Protein AF-G3HGJ2-F1 (afdb_monomer_lite)

Radius of gyration: 21.35 Å; chains: 1; bounding box: 32×54×54 Å

Sequence (85 aa):
MFLARVLVGDFVRGSAAFVRPPAKEGQSNAFYDSCVNSMSDPTIFVVFEKHQIYPEYLIQYSTSSKPPAAPSIFVALGSLFTGRQ

Organism: Cricetulus griseus (NCBI:txid10029)

Secondary structure (DSSP, 8-state):
-EEEEE---SEEE--TT-SSPPBPTT-TT-B-SEEES-SSS---EEE--GGGEEEEEE----S-SSPPP---TTHHHHTTSS---

Structure (mmCIF, N/CA/C/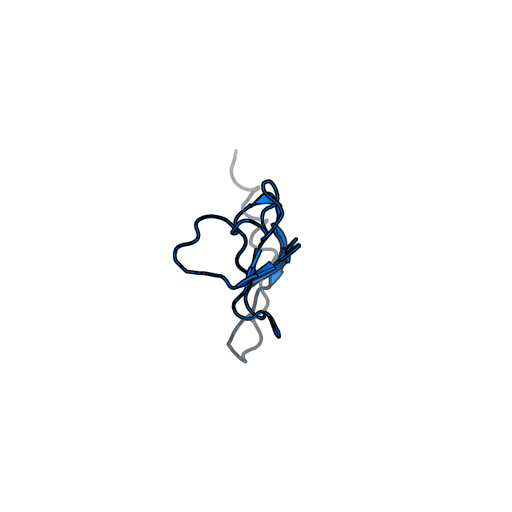O backbone):
data_AF-G3HGJ2-F1
#
_entry.id   AF-G3HGJ2-F1
#
loop_
_atom_site.group_PDB
_atom_site.id
_atom_site.type_symbol
_atom_site.label_atom_id
_atom_site.label_alt_id
_atom_site.label_comp_id
_atom_site.label_asym_id
_atom_site.label_entity_id
_atom_site.label_seq_id
_atom_site.pdbx_PDB_ins_code
_atom_site.Cartn_x
_atom_site.Cartn_y
_atom_site.Cartn_z
_atom_site.occupancy
_atom_site.B_iso_or_equiv
_atom_site.auth_seq_id
_atom_site.auth_comp_id
_atom_site.auth_asym_id
_atom_site.auth_atom_id
_atom_site.pdbx_PDB_model_num
ATOM 1 N N . MET A 1 1 ? -5.242 3.030 14.939 1.00 96.06 1 MET A N 1
ATOM 2 C CA . MET A 1 1 ? -5.194 2.391 13.603 1.00 96.06 1 MET A CA 1
ATOM 3 C C . MET A 1 1 ? -5.778 3.363 12.593 1.00 96.06 1 MET A C 1
ATOM 5 O O . MET A 1 1 ? -6.765 3.998 12.929 1.00 96.06 1 MET A O 1
ATOM 9 N N . PHE A 1 2 ? -5.195 3.515 11.404 1.00 97.31 2 PHE A N 1
ATOM 10 C CA . PHE A 1 2 ? -5.826 4.280 10.323 1.00 97.31 2 PHE A CA 1
ATOM 11 C C . PHE A 1 2 ? -6.550 3.334 9.372 1.00 97.31 2 PHE A C 1
ATOM 13 O O . PHE A 1 2 ? -6.029 2.265 9.061 1.00 97.31 2 PHE A O 1
ATOM 20 N N . LEU A 1 3 ? -7.721 3.753 8.905 1.00 97.75 3 LEU A N 1
ATOM 21 C CA . LEU A 1 3 ? -8.346 3.196 7.715 1.00 97.75 3 LEU A CA 1
ATOM 22 C C . LEU A 1 3 ? -8.169 4.233 6.608 1.00 97.75 3 LEU A C 1
ATOM 24 O O . LEU A 1 3 ? -8.664 5.355 6.712 1.00 97.75 3 LEU A O 1
ATOM 28 N N . ALA A 1 4 ? -7.389 3.875 5.595 1.00 97.88 4 ALA A N 1
ATOM 29 C CA . ALA A 1 4 ? -7.026 4.764 4.505 1.00 97.88 4 ALA A CA 1
ATOM 30 C C . ALA A 1 4 ? -7.577 4.239 3.183 1.00 97.88 4 ALA A C 1
ATOM 32 O O . ALA A 1 4 ? -7.648 3.028 2.962 1.00 97.88 4 ALA A O 1
ATOM 33 N N . ARG A 1 5 ? -7.901 5.164 2.283 1.00 98.00 5 ARG A N 1
ATOM 34 C CA . ARG A 1 5 ? -8.136 4.857 0.874 1.00 98.00 5 ARG A CA 1
ATOM 35 C C . ARG A 1 5 ? -6.799 4.918 0.159 1.00 98.00 5 ARG A C 1
ATOM 37 O O . ARG A 1 5 ? -6.093 5.921 0.247 1.00 98.00 5 ARG A O 1
ATOM 44 N N . VAL A 1 6 ? -6.449 3.834 -0.518 1.00 98.06 6 VAL A N 1
ATOM 45 C CA . VAL A 1 6 ? -5.149 3.675 -1.168 1.00 98.06 6 VAL A CA 1
ATOM 46 C C . VAL A 1 6 ? -5.369 3.316 -2.630 1.00 98.06 6 VAL A C 1
ATOM 48 O O . VAL A 1 6 ? -6.075 2.357 -2.941 1.00 98.06 6 VAL A O 1
ATOM 51 N N . LEU A 1 7 ? -4.765 4.088 -3.529 1.00 98.00 7 LEU A N 1
ATOM 52 C CA . LEU A 1 7 ? -4.760 3.828 -4.966 1.00 98.00 7 LEU A CA 1
ATOM 53 C C . LEU A 1 7 ? -3.696 2.770 -5.284 1.00 98.00 7 LEU A C 1
ATOM 55 O O . LEU A 1 7 ? -2.564 3.103 -5.618 1.00 98.00 7 LEU A O 1
ATOM 59 N N . VAL A 1 8 ? -4.055 1.493 -5.137 1.00 96.94 8 VAL A N 1
ATOM 60 C CA . VAL A 1 8 ? -3.116 0.371 -5.330 1.00 96.94 8 VAL A CA 1
ATOM 61 C C . VAL A 1 8 ? -2.725 0.138 -6.791 1.00 96.94 8 VAL A C 1
ATOM 63 O O . VAL A 1 8 ? -1.629 -0.358 -7.036 1.00 96.94 8 VAL A O 1
ATOM 66 N N . GLY A 1 9 ? -3.588 0.517 -7.739 1.00 95.62 9 GLY A N 1
ATOM 67 C CA . GLY A 1 9 ? -3.342 0.375 -9.177 1.00 95.62 9 GLY A CA 1
ATOM 68 C C . GLY A 1 9 ? -2.938 -1.044 -9.584 1.00 95.62 9 GLY A C 1
ATOM 69 O O . GLY A 1 9 ? -3.410 -2.024 -8.999 1.00 95.62 9 GLY A O 1
ATOM 70 N N . ASP A 1 10 ? -2.049 -1.140 -10.570 1.00 95.44 10 ASP A N 1
ATOM 71 C CA . ASP A 1 10 ? -1.458 -2.411 -10.973 1.00 95.44 10 ASP A CA 1
ATOM 72 C C . ASP A 1 10 ? -0.334 -2.790 -10.008 1.00 95.44 10 ASP A C 1
ATOM 74 O O . ASP A 1 10 ? 0.615 -2.029 -9.797 1.00 95.44 10 ASP A O 1
ATOM 78 N N . PHE A 1 11 ? -0.404 -3.998 -9.458 1.00 96.31 11 PHE A N 1
ATOM 79 C CA . PHE A 1 11 ? 0.537 -4.468 -8.449 1.00 96.31 11 PHE A CA 1
ATOM 80 C C . PHE A 1 11 ? 1.377 -5.657 -8.908 1.00 96.31 11 PHE A C 1
ATOM 82 O O . PHE A 1 11 ? 1.005 -6.426 -9.794 1.00 96.31 11 PHE A O 1
ATOM 89 N N . VAL A 1 12 ? 2.524 -5.822 -8.255 1.00 96.88 12 VAL A N 1
ATOM 90 C CA . VAL A 1 12 ? 3.493 -6.891 -8.524 1.00 96.88 12 VAL A CA 1
ATOM 91 C C . VAL A 1 12 ? 4.141 -7.371 -7.230 1.00 96.88 12 VAL A C 1
ATOM 93 O O . VAL A 1 12 ? 4.133 -6.668 -6.222 1.00 96.88 12 VAL A O 1
ATOM 96 N N . ARG A 1 13 ? 4.718 -8.574 -7.219 1.00 97.50 13 ARG A N 1
ATOM 97 C CA . ARG A 1 13 ? 5.402 -9.097 -6.033 1.00 97.50 13 ARG A CA 1
ATOM 98 C C . ARG A 1 13 ? 6.545 -8.168 -5.603 1.00 97.50 13 ARG A C 1
ATOM 100 O O . ARG A 1 13 ? 7.435 -7.855 -6.392 1.00 97.50 13 ARG A O 1
ATOM 107 N N . GLY A 1 14 ? 6.526 -7.760 -4.337 1.00 96.94 14 GLY A N 1
ATOM 108 C CA . GLY A 1 14 ? 7.541 -6.888 -3.755 1.00 96.94 14 GLY A CA 1
ATOM 109 C C . GLY A 1 14 ? 8.869 -7.587 -3.458 1.00 96.94 14 GLY A C 1
ATOM 110 O O . GLY A 1 14 ? 8.945 -8.807 -3.311 1.00 96.94 14 GLY A O 1
ATOM 111 N N . SER A 1 15 ? 9.917 -6.777 -3.313 1.00 96.19 15 SER A N 1
ATOM 112 C CA . SER A 1 15 ? 11.244 -7.174 -2.839 1.00 96.19 15 SER A CA 1
ATOM 113 C C . SER A 1 15 ? 11.797 -6.088 -1.920 1.00 96.19 15 SER A C 1
ATOM 115 O O . SER A 1 15 ? 11.563 -4.903 -2.155 1.00 96.19 15 SER A O 1
ATOM 117 N N . ALA A 1 16 ? 12.563 -6.475 -0.898 1.00 96.06 16 ALA A N 1
ATOM 118 C CA . ALA A 1 16 ? 13.171 -5.538 0.051 1.00 96.06 16 ALA A CA 1
ATOM 119 C C . ALA A 1 16 ? 14.170 -4.563 -0.604 1.00 96.06 16 ALA A C 1
ATOM 121 O O . ALA A 1 16 ? 14.452 -3.509 -0.048 1.00 96.06 16 ALA A O 1
ATOM 122 N N . ALA A 1 17 ? 14.695 -4.901 -1.786 1.00 96.75 17 ALA A N 1
ATOM 123 C CA . ALA A 1 17 ? 15.614 -4.044 -2.533 1.00 96.75 17 ALA A CA 1
ATOM 124 C C . ALA A 1 17 ? 14.906 -2.937 -3.340 1.00 96.75 17 ALA A C 1
ATOM 126 O O . ALA A 1 17 ? 15.570 -2.062 -3.896 1.00 96.75 17 ALA A O 1
ATOM 127 N N . PHE A 1 18 ? 13.576 -2.979 -3.464 1.00 95.69 18 PHE A N 1
ATOM 128 C CA . PHE A 1 18 ? 12.844 -2.024 -4.289 1.00 95.69 18 PHE A CA 1
ATOM 129 C C . PHE A 1 18 ? 12.689 -0.681 -3.576 1.00 95.69 18 PHE A C 1
ATOM 131 O O . PHE A 1 18 ? 12.091 -0.591 -2.510 1.00 95.69 18 PHE A O 1
ATOM 138 N N . VAL A 1 19 ? 13.191 0.375 -4.217 1.00 95.94 19 VAL A N 1
ATOM 139 C CA . VAL A 1 19 ? 12.997 1.780 -3.807 1.00 95.94 19 VAL A CA 1
ATOM 140 C C . VAL A 1 19 ? 11.834 2.456 -4.544 1.00 95.94 19 VAL A C 1
ATOM 142 O O . VAL A 1 19 ? 11.450 3.574 -4.220 1.00 95.94 19 VAL A O 1
ATOM 145 N N . ARG A 1 20 ? 11.291 1.778 -5.559 1.00 94.81 20 ARG A N 1
ATOM 146 C CA . ARG A 1 20 ? 10.117 2.143 -6.359 1.00 94.81 20 ARG A CA 1
ATOM 147 C C . ARG A 1 20 ? 9.535 0.867 -6.984 1.00 94.81 20 ARG A C 1
ATOM 149 O O . ARG A 1 20 ? 10.271 -0.124 -7.057 1.00 94.81 20 ARG A O 1
ATOM 156 N N . PRO A 1 21 ? 8.285 0.861 -7.474 1.00 95.19 21 PRO A N 1
ATOM 157 C CA . PRO A 1 21 ? 7.747 -0.295 -8.181 1.00 95.19 21 PRO A CA 1
ATOM 158 C C . PRO A 1 21 ? 8.592 -0.636 -9.422 1.00 95.19 21 PRO A C 1
ATOM 160 O O . PRO A 1 21 ? 9.122 0.273 -10.075 1.00 95.19 21 PRO A O 1
ATOM 163 N N . PRO A 1 22 ? 8.743 -1.925 -9.769 1.00 94.50 22 PRO A N 1
ATOM 164 C CA . PRO A 1 22 ? 9.501 -2.325 -10.949 1.00 94.50 22 PRO A CA 1
ATOM 165 C C . PRO A 1 22 ? 8.777 -1.922 -12.248 1.00 94.50 22 PRO A C 1
ATOM 167 O O . PRO A 1 22 ? 7.598 -1.560 -12.247 1.00 94.50 22 PRO A O 1
ATOM 170 N N . ALA A 1 23 ? 9.501 -1.948 -13.369 1.00 93.62 23 ALA A N 1
ATOM 171 C CA . ALA A 1 23 ? 8.918 -1.710 -14.691 1.00 93.62 23 ALA A CA 1
ATOM 172 C C . ALA A 1 23 ? 8.002 -2.875 -15.100 1.00 93.62 23 ALA A C 1
ATOM 174 O O . ALA A 1 23 ? 8.260 -4.025 -14.737 1.00 93.62 23 ALA A O 1
ATOM 175 N N . LYS A 1 24 ? 6.955 -2.586 -15.876 1.00 92.69 24 LYS A N 1
ATOM 176 C CA . LYS A 1 24 ? 6.098 -3.611 -16.478 1.00 92.69 24 LYS A CA 1
ATOM 177 C C . LYS A 1 24 ? 6.839 -4.287 -17.627 1.00 92.69 24 LYS A C 1
ATOM 179 O O . LYS A 1 24 ? 7.429 -3.627 -18.483 1.00 92.69 24 LYS A O 1
ATOM 184 N N . GLU A 1 25 ? 6.803 -5.614 -17.656 1.00 85.62 25 GLU A N 1
ATOM 185 C CA . GLU A 1 25 ? 7.418 -6.385 -18.736 1.00 85.62 25 GLU A CA 1
ATOM 186 C C . GLU A 1 25 ? 6.767 -6.019 -20.080 1.00 85.62 25 GLU A C 1
ATOM 188 O O . GLU A 1 25 ? 5.547 -5.917 -20.193 1.00 85.62 25 GLU A O 1
ATOM 193 N N . GLY A 1 26 ? 7.587 -5.757 -21.101 1.00 81.81 26 GLY A N 1
ATOM 194 C CA . GLY A 1 26 ? 7.110 -5.396 -22.441 1.00 81.81 26 GLY A CA 1
ATOM 195 C C . GLY A 1 26 ? 6.617 -3.952 -22.611 1.00 81.81 26 GLY A C 1
ATOM 196 O O . GLY A 1 26 ? 6.279 -3.569 -23.729 1.00 81.81 26 GLY A O 1
ATOM 197 N N . GLN A 1 27 ? 6.617 -3.126 -21.560 1.00 79.44 27 GLN A N 1
ATOM 198 C CA . GLN A 1 27 ? 6.284 -1.701 -21.648 1.00 79.44 27 GLN A CA 1
ATOM 199 C C . GLN A 1 27 ? 7.458 -0.869 -21.129 1.00 79.44 27 GLN A C 1
ATOM 201 O O . GLN A 1 27 ? 7.636 -0.705 -19.926 1.00 79.44 27 GLN A O 1
ATOM 206 N N . SER A 1 28 ? 8.266 -0.312 -22.038 1.00 71.19 28 SER A N 1
ATOM 207 C CA . SER A 1 28 ? 9.517 0.376 -21.675 1.00 71.19 28 SER A CA 1
ATOM 208 C C . SER A 1 28 ? 9.329 1.577 -20.740 1.00 71.19 28 SER A C 1
ATOM 210 O O . SER A 1 28 ? 10.263 1.945 -20.034 1.00 71.19 28 SER A O 1
ATOM 212 N N . ASN A 1 29 ? 8.133 2.177 -20.722 1.00 82.56 29 ASN A N 1
ATOM 213 C CA . ASN A 1 29 ? 7.846 3.417 -19.997 1.00 82.56 29 ASN A CA 1
ATOM 214 C C . ASN A 1 29 ? 6.763 3.279 -18.915 1.00 82.56 29 ASN A C 1
ATOM 216 O O . ASN A 1 29 ? 6.353 4.293 -18.352 1.00 82.56 29 ASN A O 1
ATOM 220 N N . ALA A 1 30 ? 6.287 2.067 -18.617 1.00 90.12 30 ALA A N 1
ATOM 221 C CA . ALA A 1 30 ? 5.261 1.864 -17.597 1.00 90.12 30 ALA A CA 1
ATOM 222 C C . ALA A 1 30 ? 5.845 1.167 -16.366 1.00 90.12 30 ALA A C 1
ATOM 224 O O . ALA A 1 30 ? 6.531 0.151 -16.473 1.00 90.12 30 ALA A O 1
ATOM 225 N N . PHE A 1 31 ? 5.543 1.703 -15.189 1.00 93.81 31 PHE A N 1
ATOM 226 C CA . PHE A 1 31 ? 5.851 1.083 -13.903 1.00 93.81 31 PHE A CA 1
ATOM 227 C C . PHE A 1 31 ? 4.570 0.517 -13.297 1.00 93.81 31 PHE A C 1
ATOM 229 O O 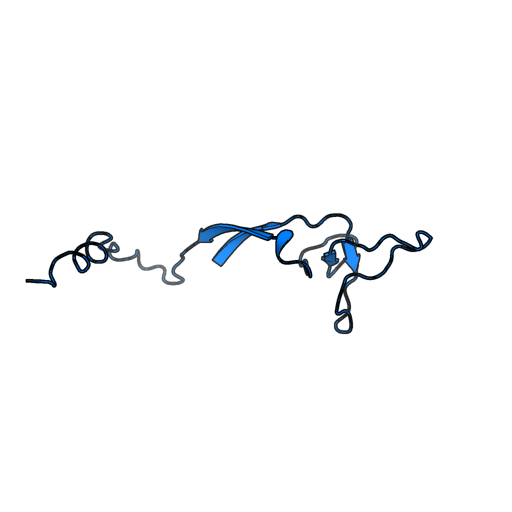. PHE A 1 31 ? 3.469 0.940 -13.655 1.00 93.81 31 PHE A O 1
ATOM 236 N N . TYR A 1 32 ? 4.714 -0.467 -12.414 1.00 95.50 32 TYR A N 1
ATOM 237 C CA . TYR A 1 32 ? 3.625 -0.833 -11.510 1.00 95.50 32 TYR A CA 1
ATOM 238 C C . TYR A 1 32 ? 3.351 0.316 -10.527 1.00 95.50 32 TYR A C 1
ATOM 240 O O . TYR A 1 32 ? 4.173 1.218 -10.364 1.00 95.50 32 TYR A O 1
ATOM 248 N N . ASP A 1 33 ? 2.202 0.283 -9.870 1.00 96.31 33 ASP A N 1
ATOM 249 C CA . ASP A 1 33 ? 1.769 1.328 -8.943 1.00 96.31 33 ASP A CA 1
ATOM 250 C C . ASP A 1 33 ? 2.073 0.955 -7.489 1.00 96.31 33 ASP A C 1
ATOM 252 O O . ASP A 1 33 ? 2.384 1.824 -6.671 1.00 96.31 33 ASP A O 1
ATOM 256 N N . SER A 1 34 ? 2.020 -0.339 -7.161 1.00 97.38 34 SER A N 1
ATOM 257 C CA . SER A 1 34 ? 2.293 -0.853 -5.818 1.00 97.38 34 SER A CA 1
ATOM 258 C C . SER A 1 34 ? 2.915 -2.253 -5.830 1.00 97.38 34 SER A C 1
ATOM 260 O O . SER A 1 34 ? 2.958 -2.943 -6.850 1.00 97.38 34 SER A O 1
ATOM 262 N N . CYS A 1 35 ? 3.435 -2.674 -4.677 1.00 97.94 35 CYS A N 1
ATOM 263 C CA . CYS A 1 35 ? 4.010 -4.002 -4.484 1.00 97.94 35 CYS A CA 1
ATOM 264 C C . CYS A 1 35 ? 3.200 -4.817 -3.467 1.00 97.94 35 CYS A C 1
ATOM 266 O O . CYS A 1 35 ? 2.740 -4.267 -2.471 1.00 97.94 35 CYS A O 1
ATOM 268 N N . VAL A 1 36 ? 3.079 -6.129 -3.674 1.00 98.31 36 VAL A N 1
ATOM 269 C CA . VAL A 1 36 ? 2.308 -7.046 -2.813 1.00 98.31 36 VAL A CA 1
ATOM 270 C C . VAL A 1 36 ? 3.137 -8.222 -2.300 1.00 98.31 36 VAL A C 1
ATOM 272 O O . VAL A 1 36 ? 4.180 -8.564 -2.864 1.00 98.31 36 VAL A O 1
ATOM 275 N N . ASN A 1 37 ? 2.673 -8.872 -1.231 1.00 97.94 37 ASN A N 1
ATOM 276 C CA . ASN A 1 37 ? 3.284 -10.099 -0.701 1.00 97.94 37 ASN A CA 1
ATOM 277 C C . ASN A 1 37 ? 3.012 -11.343 -1.570 1.00 97.94 3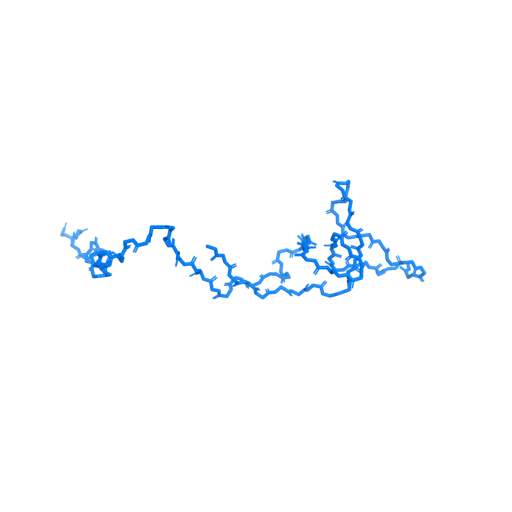7 ASN A C 1
ATOM 279 O O . ASN A 1 37 ? 3.890 -12.198 -1.714 1.00 97.94 37 ASN A O 1
ATOM 283 N N . SER A 1 38 ? 1.814 -11.451 -2.148 1.00 97.00 38 SER A N 1
ATOM 284 C CA . SER A 1 38 ? 1.386 -12.564 -3.002 1.00 97.00 38 SER A CA 1
ATOM 285 C C . SER A 1 38 ? 0.572 -12.049 -4.185 1.00 97.00 38 SER A C 1
ATOM 287 O O . SER A 1 38 ? -0.186 -11.099 -4.036 1.00 97.00 38 SER A O 1
ATOM 289 N N . MET A 1 39 ? 0.723 -12.681 -5.353 1.00 96.19 39 MET A N 1
ATOM 290 C CA . MET A 1 39 ? -0.003 -12.295 -6.573 1.00 96.19 39 MET A CA 1
ATOM 291 C C . MET A 1 39 ? -1.424 -12.862 -6.627 1.00 96.19 39 MET A C 1
ATOM 293 O O . MET A 1 39 ? -2.287 -12.265 -7.257 1.00 96.19 39 MET A O 1
ATOM 297 N N . SER A 1 40 ? -1.666 -14.019 -6.002 1.00 96.69 40 SER A N 1
ATOM 298 C CA . SER A 1 40 ? -2.969 -14.693 -6.045 1.00 96.69 40 SER A CA 1
ATOM 299 C C . SER A 1 40 ? -3.930 -14.210 -4.961 1.00 96.69 40 SER A C 1
ATOM 301 O O . SER A 1 40 ? -5.131 -14.183 -5.189 1.00 96.69 40 SER A O 1
ATOM 303 N N . ASP A 1 41 ? -3.398 -13.859 -3.787 1.00 97.44 41 ASP A N 1
ATOM 304 C CA . ASP A 1 41 ? -4.168 -13.390 -2.631 1.00 97.44 41 ASP A CA 1
ATOM 305 C C . ASP A 1 41 ? -3.360 -12.327 -1.863 1.00 97.44 41 ASP A C 1
ATOM 307 O O . ASP A 1 41 ? -2.599 -12.651 -0.942 1.00 97.44 41 ASP A O 1
ATOM 311 N N . PRO A 1 42 ? -3.394 -11.064 -2.321 1.00 97.56 42 PRO A N 1
ATOM 312 C CA . PRO A 1 42 ? -2.607 -9.994 -1.729 1.00 97.56 42 PRO A CA 1
ATOM 313 C C . PRO A 1 42 ? -3.230 -9.516 -0.410 1.00 97.56 42 PRO A C 1
ATOM 315 O O . PRO A 1 42 ? -4.356 -9.025 -0.375 1.00 97.56 42 PRO A O 1
ATOM 318 N N . THR A 1 43 ? -2.463 -9.588 0.678 1.00 98.06 43 THR A N 1
ATOM 319 C CA . THR A 1 43 ? -2.894 -9.138 2.018 1.00 98.06 43 THR A CA 1
ATOM 320 C C . THR A 1 43 ? -2.071 -7.971 2.555 1.00 98.06 43 THR A C 1
ATOM 322 O O . THR A 1 43 ? -2.491 -7.287 3.487 1.00 98.06 43 THR A O 1
ATOM 325 N N . ILE A 1 44 ? -0.902 -7.718 1.963 1.00 97.94 44 ILE A N 1
ATOM 326 C CA . ILE A 1 44 ? -0.008 -6.615 2.316 1.00 97.94 44 ILE A CA 1
ATOM 327 C C . ILE A 1 44 ? 0.339 -5.866 1.036 1.00 97.94 44 ILE A C 1
ATOM 329 O O . ILE A 1 44 ? 0.802 -6.477 0.074 1.00 97.94 44 ILE A O 1
ATOM 333 N N . PHE A 1 45 ? 0.165 -4.545 1.065 1.00 97.88 45 PHE A N 1
ATOM 334 C CA . PHE A 1 45 ? 0.489 -3.638 -0.030 1.00 97.88 45 PHE A CA 1
ATOM 335 C C . PHE A 1 45 ? 1.560 -2.644 0.417 1.00 97.88 45 PHE A C 1
ATOM 337 O O . PHE A 1 45 ? 1.502 -2.100 1.521 1.00 97.88 45 PHE A O 1
ATOM 344 N N . VAL A 1 46 ? 2.527 -2.395 -0.457 1.00 97.75 46 VAL A N 1
ATOM 345 C CA . VAL A 1 46 ? 3.606 -1.425 -0.279 1.00 97.75 46 VAL A CA 1
ATOM 346 C C . VAL A 1 46 ? 3.455 -0.355 -1.349 1.00 97.75 46 VAL A C 1
ATOM 348 O O . VAL A 1 46 ? 3.439 -0.654 -2.544 1.00 97.75 46 VAL A O 1
ATOM 351 N N . VAL A 1 47 ? 3.341 0.891 -0.902 1.00 97.56 47 VAL A N 1
ATOM 352 C CA . VAL A 1 47 ? 3.061 2.063 -1.734 1.00 97.56 47 VAL A CA 1
ATOM 353 C C . VAL A 1 47 ? 4.223 3.037 -1.598 1.00 97.56 47 VAL A C 1
ATOM 355 O O . VAL A 1 47 ? 4.677 3.301 -0.484 1.00 97.56 47 VAL A O 1
ATOM 358 N N . PHE A 1 48 ? 4.720 3.541 -2.725 1.00 96.94 48 PHE A N 1
ATOM 359 C CA . PHE A 1 48 ? 5.950 4.339 -2.775 1.00 96.94 48 PHE A CA 1
ATOM 360 C C . PHE A 1 48 ? 5.679 5.838 -2.933 1.00 96.94 48 PHE A C 1
ATOM 362 O O . PHE A 1 48 ? 6.518 6.650 -2.548 1.00 96.94 48 PHE A O 1
ATOM 369 N N . GLU A 1 49 ? 4.516 6.215 -3.471 1.00 96.31 49 GLU A N 1
ATOM 370 C CA . GLU A 1 49 ? 4.153 7.607 -3.720 1.00 96.31 49 GLU A CA 1
ATOM 371 C C . GLU A 1 49 ? 3.100 8.083 -2.712 1.00 96.31 49 GLU A C 1
ATOM 373 O O . GLU A 1 49 ? 2.018 7.511 -2.593 1.00 96.31 49 GLU A O 1
ATOM 378 N N . LYS A 1 50 ? 3.388 9.175 -1.995 1.00 96.25 50 LYS A N 1
ATOM 379 C CA . LYS A 1 50 ? 2.521 9.685 -0.916 1.00 96.25 50 LYS A CA 1
ATOM 380 C C . LYS A 1 50 ? 1.143 10.119 -1.416 1.00 96.25 50 LYS A C 1
ATOM 382 O O . LYS A 1 50 ? 0.168 10.033 -0.677 1.00 96.25 50 LYS A O 1
ATOM 387 N N . HIS A 1 51 ? 1.056 10.562 -2.669 1.00 97.31 51 HIS A N 1
ATOM 388 C CA . HIS A 1 51 ? -0.200 11.004 -3.275 1.00 97.31 51 HIS A CA 1
ATOM 389 C C . HIS A 1 51 ? -1.173 9.841 -3.554 1.00 97.31 51 HIS A C 1
ATOM 391 O O . HIS A 1 51 ? -2.344 10.091 -3.825 1.00 97.31 51 HIS A O 1
ATOM 397 N N . GLN A 1 52 ? -0.728 8.580 -3.454 1.00 97.19 52 GLN A N 1
ATOM 398 C CA . GLN A 1 52 ? -1.591 7.400 -3.586 1.00 97.19 52 GLN A CA 1
ATOM 399 C C . GLN A 1 52 ? -2.376 7.075 -2.303 1.00 97.19 52 GLN A C 1
ATOM 401 O O . GLN A 1 52 ? -3.230 6.188 -2.338 1.00 97.19 52 GLN A O 1
ATOM 406 N N . ILE A 1 53 ? -2.109 7.749 -1.175 1.00 98.12 53 ILE A N 1
ATOM 407 C CA . ILE A 1 53 ? -2.737 7.459 0.122 1.00 98.12 53 ILE A CA 1
ATOM 408 C C . ILE A 1 53 ? -3.575 8.647 0.606 1.00 98.12 53 ILE A C 1
ATOM 410 O O . ILE A 1 53 ? -3.078 9.765 0.724 1.00 98.12 53 ILE A O 1
ATOM 414 N N . TYR A 1 54 ? -4.828 8.380 0.983 1.00 98.12 54 TYR A N 1
ATOM 415 C CA . TYR A 1 54 ? -5.695 9.322 1.689 1.00 98.12 54 TYR A CA 1
ATOM 416 C C . TYR A 1 54 ? -6.143 8.732 3.042 1.00 98.12 54 TYR A C 1
ATOM 418 O O . TYR A 1 54 ? -6.945 7.790 3.059 1.00 98.12 54 TYR A O 1
ATOM 426 N N . PRO A 1 55 ? -5.628 9.229 4.186 1.00 97.38 55 PRO A N 1
ATOM 427 C CA . PRO A 1 55 ? -6.017 8.742 5.509 1.00 97.38 55 PRO A CA 1
ATOM 428 C C . PRO A 1 55 ? -7.423 9.246 5.864 1.00 97.38 55 PRO A C 1
ATOM 430 O O . PRO A 1 55 ? -7.591 10.368 6.330 1.00 97.38 55 PRO A O 1
ATOM 433 N N . GLU A 1 56 ? -8.433 8.412 5.625 1.00 97.81 56 GLU A N 1
ATOM 434 C CA . GLU A 1 56 ? -9.843 8.802 5.735 1.00 97.81 56 GLU A CA 1
ATOM 435 C C . GLU A 1 56 ? -10.353 8.755 7.181 1.00 97.81 56 GLU A C 1
ATOM 437 O O . GLU A 1 56 ? -11.065 9.658 7.617 1.00 97.81 56 GLU A O 1
ATOM 442 N N . TYR A 1 57 ? -9.945 7.744 7.955 1.00 97.69 57 TYR A N 1
ATOM 443 C CA . TYR A 1 57 ? -10.395 7.576 9.336 1.00 97.69 57 TYR A CA 1
ATOM 444 C C . TYR A 1 57 ? -9.260 7.217 10.295 1.00 97.69 57 TYR A C 1
ATOM 446 O O . TYR A 1 57 ? -8.384 6.405 9.985 1.00 97.69 57 TYR A O 1
ATOM 454 N N . LEU A 1 58 ? -9.342 7.758 11.514 1.00 97.62 58 LEU A N 1
ATOM 455 C CA . LEU A 1 58 ? -8.527 7.359 12.658 1.00 97.62 58 LEU A CA 1
ATOM 456 C C . LEU A 1 58 ? -9.375 6.537 13.635 1.00 97.62 58 LEU A C 1
ATOM 458 O O . LEU A 1 58 ? -10.240 7.061 14.331 1.00 97.62 58 LEU A O 1
ATOM 462 N N . ILE A 1 59 ? -9.087 5.244 13.712 1.00 96.12 59 ILE A N 1
ATOM 463 C CA . ILE A 1 59 ? -9.732 4.300 14.621 1.00 96.12 59 ILE A CA 1
ATOM 464 C C . ILE A 1 59 ? -8.941 4.248 15.929 1.00 96.12 59 ILE A C 1
ATOM 466 O O . ILE A 1 59 ? -7.767 3.848 15.955 1.00 96.12 59 ILE A O 1
ATOM 470 N N . GLN A 1 60 ? -9.608 4.617 17.020 1.00 95.19 60 GLN A N 1
ATOM 471 C CA . GLN A 1 60 ? -9.117 4.469 18.388 1.00 95.19 60 GLN A CA 1
ATOM 472 C C . GLN A 1 60 ? -9.770 3.242 19.023 1.00 95.19 60 GLN A C 1
ATOM 474 O O . GLN A 1 60 ? -10.980 3.060 18.923 1.00 95.19 60 GLN A O 1
ATOM 479 N N . TYR A 1 61 ? -8.971 2.390 19.659 1.00 91.25 61 TYR A N 1
ATOM 480 C CA . TYR A 1 61 ? -9.460 1.179 20.310 1.00 91.25 61 TYR A CA 1
ATOM 481 C C . TYR A 1 61 ? -8.685 0.910 21.600 1.00 91.25 61 TYR A C 1
ATOM 483 O O . TYR A 1 61 ? -7.539 1.330 21.755 1.00 91.25 61 TYR A O 1
ATOM 491 N N . SER A 1 62 ? -9.336 0.209 22.525 1.00 90.88 62 SER A N 1
ATOM 492 C CA . SER A 1 62 ? -8.767 -0.267 23.785 1.00 90.88 62 SER A CA 1
ATOM 493 C C . SER A 1 62 ? -8.729 -1.789 23.749 1.00 90.88 62 SER A C 1
ATOM 495 O O . SER A 1 62 ? -9.696 -2.421 23.332 1.00 90.88 62 SER A O 1
ATOM 497 N N . THR A 1 63 ? -7.627 -2.380 24.203 1.00 89.62 63 THR A N 1
ATOM 498 C CA . THR A 1 63 ? -7.493 -3.836 24.365 1.00 89.62 63 THR A CA 1
ATOM 499 C C . THR A 1 63 ? -8.077 -4.333 25.690 1.00 89.62 63 THR A C 1
ATOM 501 O O . THR A 1 63 ? -8.203 -5.538 25.891 1.00 89.62 63 THR A O 1
ATOM 504 N N . SER A 1 64 ? -8.445 -3.425 26.600 1.00 83.75 64 SER A N 1
ATOM 505 C CA . SER A 1 64 ? -9.114 -3.772 27.852 1.00 83.75 64 SER A CA 1
ATOM 506 C C . SER A 1 64 ? -10.594 -4.048 27.604 1.00 83.75 64 SER A C 1
ATOM 508 O O . SER A 1 64 ? -11.285 -3.224 27.006 1.00 83.75 64 SER A O 1
ATOM 510 N N . SER A 1 65 ? -11.091 -5.172 28.126 1.00 68.50 65 SER A N 1
ATOM 511 C CA . SER A 1 65 ? -12.524 -5.491 28.191 1.00 68.50 65 SER A CA 1
ATOM 512 C C . SER A 1 65 ? -13.293 -4.590 29.162 1.00 68.50 65 SER A C 1
ATOM 514 O O . SER A 1 65 ? -14.520 -4.656 29.230 1.00 68.50 65 SER A O 1
ATOM 516 N N . LYS A 1 66 ? -12.592 -3.739 29.924 1.00 68.12 66 LYS A N 1
ATOM 517 C CA . LYS A 1 66 ? -13.226 -2.745 30.780 1.00 68.12 66 LYS A CA 1
ATOM 518 C C . LYS A 1 66 ? -13.784 -1.631 29.891 1.00 68.12 66 LYS A C 1
ATOM 520 O O . LYS A 1 66 ? -13.000 -1.014 29.165 1.00 68.12 66 LYS A O 1
ATOM 525 N N . PRO A 1 67 ? -15.099 -1.348 29.943 1.00 62.12 67 PRO A N 1
ATOM 526 C CA . PRO A 1 67 ? -15.661 -0.245 29.184 1.00 62.12 67 PRO A CA 1
ATOM 527 C C . PRO A 1 67 ? -14.902 1.037 29.547 1.00 62.12 67 PRO A C 1
ATOM 529 O O . PRO A 1 67 ? -14.600 1.246 30.731 1.00 62.12 67 PRO A O 1
ATOM 532 N N . PRO A 1 68 ? -14.537 1.866 28.555 1.00 61.62 68 PRO A N 1
ATOM 533 C CA . PRO A 1 68 ? -13.847 3.112 28.829 1.00 61.62 68 PRO A CA 1
ATOM 534 C C . PRO A 1 68 ? -14.728 3.936 29.769 1.00 61.62 68 PRO A C 1
ATOM 536 O O . PRO A 1 68 ? -15.886 4.214 29.457 1.00 61.62 68 PRO A O 1
ATOM 539 N N . ALA A 1 69 ? -14.190 4.314 30.933 1.00 64.94 69 ALA A N 1
ATOM 540 C CA . ALA A 1 69 ? -14.767 5.419 31.685 1.00 64.94 69 ALA A CA 1
ATOM 541 C C . ALA A 1 69 ? -14.775 6.602 30.713 1.00 64.94 69 ALA A C 1
ATOM 543 O O . ALA A 1 69 ? -13.722 6.932 30.165 1.00 64.94 69 ALA A O 1
ATOM 544 N N . ALA A 1 70 ? -15.973 7.097 30.395 1.00 62.94 70 ALA A N 1
ATOM 545 C CA . ALA A 1 70 ? -16.231 7.979 29.265 1.00 62.94 70 ALA A CA 1
ATOM 546 C C . ALA A 1 70 ? -15.124 9.035 29.094 1.00 62.94 70 ALA A C 1
ATOM 548 O O . ALA A 1 70 ? -14.760 9.691 30.075 1.00 62.94 70 ALA A O 1
ATOM 549 N N . PRO A 1 71 ? -14.58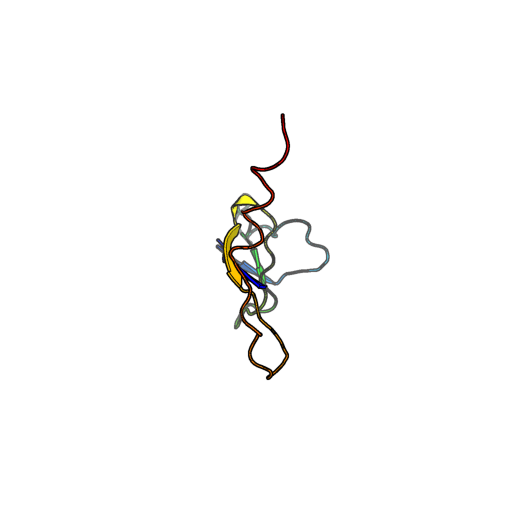0 9.231 27.880 1.00 55.19 71 PRO A N 1
ATOM 550 C CA . PRO A 1 71 ? -13.684 10.344 27.661 1.00 55.19 71 PRO A CA 1
ATOM 551 C C . PRO A 1 71 ? -14.513 11.618 27.818 1.00 55.19 71 PRO A C 1
ATOM 553 O O . PRO A 1 71 ? -15.469 11.849 27.077 1.00 55.19 71 PRO A O 1
ATOM 556 N N . SER A 1 72 ? -14.156 12.448 28.795 1.00 56.75 72 SER A N 1
ATOM 557 C CA . SER A 1 72 ? -14.634 13.823 28.899 1.00 56.75 72 SER A CA 1
ATOM 558 C C . SER A 1 72 ? -14.110 14.615 27.696 1.00 56.75 72 SER A C 1
ATOM 560 O O . SER A 1 72 ? -13.134 15.355 27.797 1.00 56.75 72 SER A O 1
ATOM 562 N N . ILE A 1 73 ? -14.760 14.451 26.539 1.00 53.81 73 ILE A N 1
ATOM 563 C CA . ILE A 1 73 ? -14.469 15.146 25.272 1.00 53.81 73 ILE A CA 1
ATOM 564 C C . ILE A 1 73 ? -14.512 16.680 25.450 1.00 53.81 73 ILE A C 1
ATOM 566 O O . ILE A 1 73 ? -13.883 17.412 24.694 1.00 53.81 73 ILE A O 1
ATOM 570 N N . PHE A 1 74 ? -15.153 17.182 26.511 1.00 48.50 74 PHE A N 1
ATOM 571 C CA . PHE A 1 74 ? -15.230 18.610 26.828 1.00 48.50 74 PHE A CA 1
ATOM 572 C C . PHE A 1 74 ? -13.989 19.226 27.498 1.00 48.50 74 PHE A C 1
ATOM 574 O O . PHE A 1 74 ? -13.906 20.450 27.562 1.00 48.50 74 PHE A O 1
ATOM 581 N N . VAL A 1 75 ? -13.004 18.450 27.972 1.00 50.25 75 VAL A N 1
ATOM 582 C CA . VAL A 1 75 ? -11.860 19.041 28.707 1.00 50.25 75 VAL A CA 1
ATOM 583 C C . VAL A 1 75 ? -10.770 19.583 27.769 1.00 50.25 75 VAL A C 1
ATOM 585 O O . VAL A 1 75 ? -10.074 20.527 28.127 1.00 50.25 75 VAL A O 1
ATOM 588 N N . ALA A 1 76 ? -10.655 19.083 26.534 1.00 48.00 76 ALA A N 1
ATOM 589 C CA . ALA A 1 76 ? -9.580 19.503 25.627 1.00 48.00 76 ALA A CA 1
ATOM 590 C C . ALA A 1 76 ? -9.845 20.831 24.883 1.00 48.00 76 ALA A C 1
ATOM 592 O O . ALA A 1 76 ? -8.890 21.487 24.475 1.00 48.00 76 ALA A O 1
ATOM 593 N N . LEU A 1 77 ? -11.105 21.265 24.728 1.00 50.72 77 LEU A N 1
ATOM 594 C CA . LEU A 1 77 ? -11.424 22.559 24.094 1.00 50.72 77 LEU A CA 1
ATOM 595 C C . LEU A 1 77 ? -11.530 23.735 25.082 1.00 50.72 77 LEU A C 1
ATOM 597 O O . LEU A 1 77 ? -11.494 24.886 24.654 1.00 50.72 77 LEU A O 1
ATOM 601 N N . GLY A 1 78 ? -11.631 23.478 26.392 1.00 44.25 78 GLY A N 1
ATOM 602 C CA . GLY A 1 78 ? -11.756 24.531 27.409 1.00 44.25 78 GLY A CA 1
ATOM 603 C C . GLY A 1 78 ? -10.453 25.280 27.714 1.00 44.25 78 GLY A C 1
ATOM 604 O O . GLY A 1 78 ? -10.493 26.422 28.159 1.00 44.25 78 GLY A O 1
ATOM 605 N N . SER A 1 79 ? -9.291 24.680 27.440 1.00 54.47 7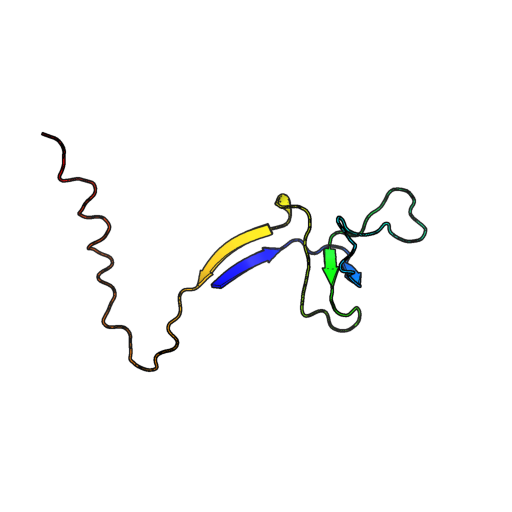9 SER A N 1
ATOM 606 C CA . SER A 1 79 ? -7.987 25.282 27.766 1.00 54.47 79 SER A CA 1
ATOM 607 C C . SER A 1 79 ? -7.411 26.200 26.680 1.00 54.47 79 SER A C 1
ATOM 609 O O . SER A 1 79 ? -6.307 26.707 26.850 1.00 54.47 79 SER A O 1
ATOM 611 N N . LEU A 1 80 ? -8.135 26.451 25.583 1.00 54.66 80 LEU A N 1
ATOM 612 C CA . LEU A 1 80 ? -7.668 27.315 24.487 1.00 54.66 80 LEU A CA 1
ATOM 613 C C . LEU A 1 80 ? -8.177 28.768 24.551 1.00 54.66 80 LEU A C 1
ATOM 615 O O . LEU A 1 80 ? -7.710 29.587 23.766 1.00 54.66 80 LEU A O 1
ATOM 619 N N . PHE A 1 81 ? -9.065 29.121 25.494 1.00 54.75 81 PHE A N 1
ATOM 620 C CA . PHE A 1 81 ? -9.625 30.485 25.591 1.00 54.75 81 PHE A CA 1
ATOM 621 C C . PHE A 1 81 ? -9.479 31.183 26.952 1.00 54.75 81 PHE A C 1
ATOM 623 O O . PHE A 1 81 ? -9.928 32.316 27.099 1.00 54.75 81 PHE A O 1
ATOM 630 N N . THR A 1 82 ? -8.803 30.589 27.938 1.00 54.88 82 THR A N 1
ATOM 631 C CA . THR A 1 82 ? -8.496 31.272 29.208 1.00 54.88 82 THR A CA 1
ATOM 632 C C . THR A 1 82 ? -6.991 31.455 29.354 1.00 54.88 82 THR A C 1
ATOM 634 O O . 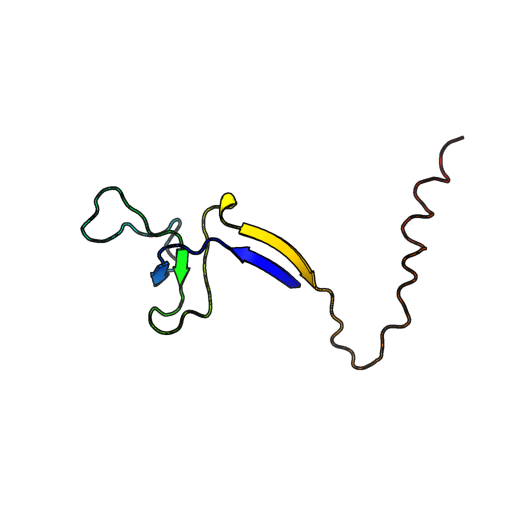THR A 1 82 ? -6.317 30.674 30.020 1.00 54.88 82 THR A O 1
ATOM 637 N N . GLY A 1 83 ? -6.442 32.468 28.687 1.00 54.00 83 GLY A N 1
ATOM 638 C CA . GLY A 1 83 ? -5.012 32.749 28.788 1.00 54.00 83 GLY A CA 1
ATOM 639 C C . GLY A 1 83 ? -4.525 33.871 27.888 1.00 54.00 83 GLY A C 1
ATOM 640 O O . GLY A 1 83 ? -3.613 33.642 27.103 1.00 54.00 83 GLY A O 1
ATOM 641 N N . ARG A 1 84 ? -5.147 35.053 27.979 1.00 45.09 84 ARG A N 1
ATOM 642 C CA . ARG A 1 84 ? -4.542 36.362 27.665 1.00 45.09 84 ARG A CA 1
ATOM 643 C C . ARG A 1 84 ? -5.514 37.478 28.071 1.00 45.09 84 ARG A C 1
ATOM 645 O O . ARG A 1 84 ? -6.368 37.880 27.286 1.00 45.09 84 ARG A O 1
ATOM 652 N N . GLN A 1 85 ? -5.405 37.917 29.324 1.00 44.56 85 GLN A N 1
ATOM 653 C CA . GLN A 1 85 ? -5.357 39.356 29.591 1.00 44.56 85 GLN A CA 1
ATOM 654 C C . GLN A 1 85 ? -3.893 39.779 29.523 1.00 44.56 85 GLN A C 1
ATOM 656 O O . GLN A 1 85 ? -3.042 38.923 29.868 1.00 44.56 85 GLN A O 1
#

InterPro domains:
  IPR012317 Poly(ADP-ribose) polymerase, catalytic domain [PF00644] (19-62)
  IPR012317 Poly(ADP-ribose) polymerase, catalytic domain [PS51059] (1-82)
  IPR051712 Mono-ADP-ribosyltransferase and antiviral protein [PTHR45740] (1-63)

Foldseek 3Di:
DFDKQFQQAAEEADDPPDLDADADPPDPPHGGQWHANDDVDGDDIGGNDPVRIDRPDDDDDDPDPPPPPDPPPVPPVVPPPPDDD

pLDDT: mean 85.03, std 18.04, range [44.25, 98.31]